Protein AF-A0A964U3P1-F1 (afdb_monomer_lite)

Structure (mmCIF, N/CA/C/O backbone):
data_AF-A0A964U3P1-F1
#
_entry.id   AF-A0A964U3P1-F1
#
loop_
_atom_site.group_PDB
_atom_site.id
_atom_site.type_symbol
_atom_site.label_atom_id
_atom_site.label_alt_id
_atom_site.label_comp_id
_atom_site.label_asym_id
_atom_site.label_entity_id
_atom_site.label_seq_id
_atom_site.pdbx_PDB_ins_code
_atom_site.Cartn_x
_atom_site.Cartn_y
_atom_site.Cartn_z
_atom_site.occupancy
_atom_site.B_iso_or_equiv
_atom_site.auth_seq_id
_atom_site.auth_comp_id
_atom_site.auth_asym_id
_atom_site.auth_atom_id
_atom_site.pdbx_PDB_model_num
ATOM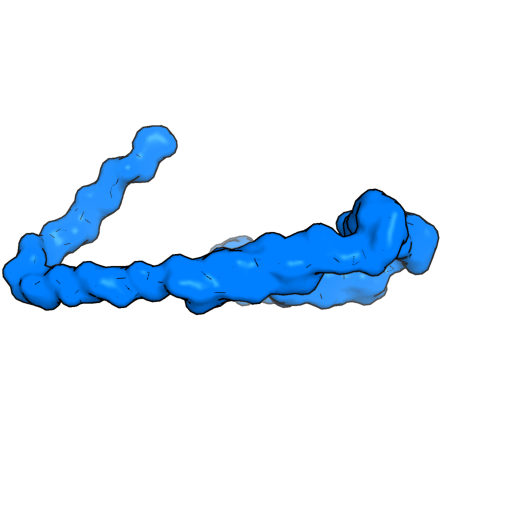 1 N N . MET A 1 1 ? 12.147 14.428 18.823 1.00 49.62 1 MET A N 1
ATOM 2 C CA . MET A 1 1 ? 11.252 14.548 17.651 1.00 49.62 1 MET A CA 1
ATOM 3 C C . MET A 1 1 ? 10.931 13.142 17.181 1.00 49.62 1 MET A C 1
ATOM 5 O O . MET A 1 1 ? 11.867 12.405 16.892 1.00 49.62 1 MET A O 1
ATOM 9 N N . ASP A 1 2 ? 9.660 12.740 17.223 1.00 64.06 2 ASP A N 1
ATOM 10 C CA . ASP A 1 2 ? 9.224 11.384 16.864 1.00 64.06 2 ASP A CA 1
ATOM 11 C C . ASP A 1 2 ? 9.546 11.080 15.389 1.00 64.06 2 ASP A C 1
ATOM 13 O O . ASP A 1 2 ? 9.239 11.863 14.488 1.00 64.06 2 ASP A O 1
ATOM 17 N N . ARG A 1 3 ? 10.205 9.945 15.145 1.00 59.50 3 ARG A N 1
ATOM 18 C CA . ARG A 1 3 ? 10.703 9.522 13.828 1.00 59.50 3 ARG A CA 1
ATOM 19 C C . ARG A 1 3 ? 9.556 9.208 12.852 1.00 59.50 3 ARG A C 1
ATOM 21 O O . ARG A 1 3 ? 9.787 9.208 11.645 1.00 59.50 3 ARG A O 1
ATOM 28 N N . ASN A 1 4 ? 8.337 9.017 13.368 1.00 61.38 4 ASN A N 1
ATOM 29 C CA . ASN A 1 4 ? 7.127 8.693 12.607 1.00 61.38 4 ASN A CA 1
ATOM 30 C C . ASN A 1 4 ? 6.476 9.881 11.877 1.00 61.38 4 ASN A C 1
ATOM 32 O O . ASN A 1 4 ? 5.639 9.670 11.009 1.00 61.38 4 ASN A O 1
ATOM 36 N N . LEU A 1 5 ? 6.868 11.128 12.163 1.00 76.19 5 LEU A N 1
ATOM 37 C CA . LEU A 1 5 ? 6.249 12.305 11.528 1.00 76.19 5 LEU A CA 1
ATOM 38 C C . LEU A 1 5 ? 6.884 12.706 10.188 1.00 76.19 5 LEU A C 1
ATOM 40 O O . LEU A 1 5 ? 6.352 13.563 9.490 1.00 76.19 5 LEU A O 1
ATOM 44 N N . LYS A 1 6 ? 8.030 12.122 9.813 1.00 86.81 6 LYS A N 1
ATOM 45 C CA . LYS A 1 6 ? 8.758 12.530 8.597 1.00 86.81 6 LYS A CA 1
ATOM 46 C C . LYS A 1 6 ? 8.088 12.052 7.303 1.00 86.81 6 LYS A C 1
ATOM 48 O O . LYS A 1 6 ? 8.161 12.748 6.296 1.00 86.81 6 LYS A O 1
ATOM 53 N N . TYR A 1 7 ? 7.475 10.870 7.336 1.00 91.75 7 TYR A N 1
ATOM 54 C CA . TYR A 1 7 ? 6.762 10.261 6.211 1.00 91.75 7 TYR A CA 1
ATOM 55 C C . TYR A 1 7 ? 5.410 9.739 6.722 1.00 91.75 7 TYR A C 1
ATOM 57 O O . TYR A 1 7 ? 5.290 8.543 6.993 1.00 91.75 7 TYR A O 1
ATOM 65 N N . PRO A 1 8 ? 4.430 10.631 6.956 1.00 90.38 8 PRO A N 1
ATOM 66 C CA . PRO A 1 8 ? 3.169 10.274 7.608 1.00 90.38 8 PRO A CA 1
ATOM 67 C C . PRO A 1 8 ? 2.311 9.299 6.788 1.00 90.38 8 PRO A C 1
ATOM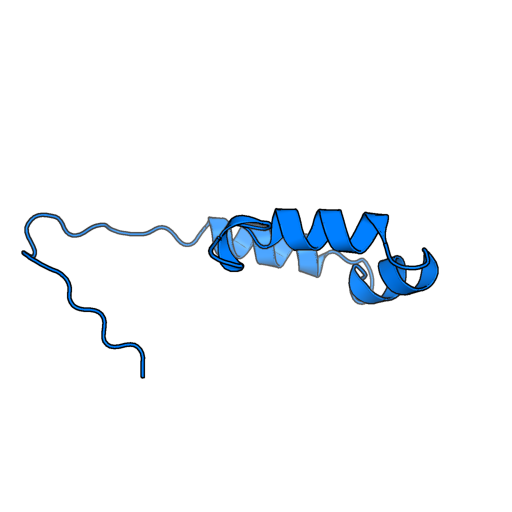 69 O O . PRO A 1 8 ? 1.496 8.580 7.362 1.00 90.38 8 PRO A O 1
ATOM 72 N N . ALA A 1 9 ? 2.501 9.231 5.468 1.00 92.62 9 ALA A N 1
ATOM 73 C CA . ALA A 1 9 ? 1.870 8.250 4.598 1.00 92.62 9 ALA A CA 1
ATOM 74 C C . ALA A 1 9 ? 2.895 7.423 3.802 1.00 92.62 9 ALA A C 1
ATOM 76 O O . ALA A 1 9 ? 4.014 7.850 3.507 1.00 92.62 9 ALA A O 1
ATOM 77 N N . LEU A 1 10 ? 2.470 6.235 3.355 1.00 92.25 10 LEU A N 1
ATOM 78 C CA . LEU A 1 10 ? 3.266 5.388 2.456 1.00 92.25 10 LEU A CA 1
ATOM 79 C C . LEU A 1 10 ? 3.615 6.098 1.138 1.00 92.25 10 LEU A C 1
ATOM 81 O O . LEU A 1 10 ? 4.665 5.829 0.557 1.00 92.25 10 LEU A O 1
ATOM 85 N N . SER A 1 11 ? 2.767 7.020 0.671 1.00 94.38 11 SER A N 1
ATOM 86 C CA . SER A 1 11 ? 3.042 7.855 -0.504 1.00 94.38 11 SER A CA 1
ATOM 87 C C . SER A 1 11 ? 4.265 8.748 -0.312 1.00 94.38 11 SER A C 1
ATOM 89 O O . SER A 1 11 ? 5.046 8.911 -1.248 1.00 94.38 11 SER A O 1
ATOM 91 N N . ASP A 1 12 ? 4.470 9.273 0.896 1.00 94.94 12 ASP A N 1
ATOM 92 C CA . ASP A 1 12 ? 5.604 10.145 1.209 1.00 94.94 12 ASP A CA 1
ATOM 93 C C . ASP A 1 12 ? 6.899 9.337 1.218 1.00 94.94 12 ASP A C 1
ATOM 95 O O . ASP A 1 12 ? 7.906 9.743 0.634 1.00 94.94 12 ASP A O 1
ATOM 99 N N . LEU A 1 13 ? 6.852 8.138 1.807 1.00 93.88 13 LEU A N 1
ATOM 100 C CA . LEU A 1 13 ? 7.970 7.200 1.782 1.00 93.88 13 LEU A CA 1
ATOM 101 C C . LEU A 1 13 ? 8.305 6.774 0.346 1.00 93.88 13 LEU A C 1
ATOM 103 O O . LEU A 1 13 ? 9.477 6.730 -0.031 1.00 93.88 13 LEU A O 1
ATOM 107 N N . LYS A 1 14 ? 7.280 6.508 -0.472 1.00 94.94 14 LYS A N 1
ATOM 108 C CA . LYS A 1 14 ? 7.422 6.166 -1.890 1.00 94.94 14 LYS A CA 1
ATOM 109 C C . LYS A 1 14 ? 8.102 7.298 -2.672 1.00 94.94 14 LYS A C 1
ATOM 111 O O . LYS A 1 14 ? 9.061 7.041 -3.399 1.00 94.94 14 LYS A O 1
ATOM 116 N N . ALA A 1 15 ? 7.655 8.542 -2.491 1.00 96.00 15 ALA A N 1
ATOM 117 C CA . ALA A 1 15 ? 8.250 9.716 -3.129 1.00 96.00 15 ALA A CA 1
ATOM 118 C C . ALA A 1 15 ? 9.708 9.934 -2.691 1.00 96.00 15 ALA A C 1
ATOM 120 O O . ALA A 1 15 ? 10.586 10.159 -3.527 1.00 96.00 15 ALA A O 1
ATOM 121 N N . ALA A 1 16 ? 9.987 9.792 -1.392 1.00 95.56 16 ALA A N 1
ATOM 122 C CA . ALA A 1 16 ? 11.337 9.903 -0.852 1.00 95.56 16 ALA A CA 1
ATOM 123 C C . ALA A 1 16 ? 12.275 8.803 -1.376 1.00 95.56 16 ALA A C 1
ATOM 125 O O . ALA A 1 16 ? 13.448 9.069 -1.631 1.00 95.56 16 ALA A O 1
ATOM 126 N N . CYS A 1 17 ? 11.772 7.579 -1.555 1.00 96.06 17 CYS A N 1
ATOM 127 C CA . CYS A 1 17 ? 12.523 6.472 -2.142 1.00 96.06 17 CYS A CA 1
ATOM 128 C C . CYS A 1 17 ? 12.886 6.761 -3.606 1.00 96.06 17 CYS A C 1
ATOM 130 O O . CYS A 1 17 ? 14.064 6.695 -3.961 1.00 96.06 17 CYS A O 1
ATOM 132 N N . LYS A 1 18 ? 11.908 7.185 -4.422 1.00 97.19 18 LYS A N 1
ATOM 133 C CA . LYS A 1 18 ? 12.111 7.538 -5.839 1.00 97.19 18 LYS A CA 1
ATOM 134 C C . LYS A 1 18 ? 13.210 8.581 -6.042 1.00 97.19 18 LYS A C 1
ATOM 136 O O . LYS A 1 18 ? 13.975 8.486 -6.992 1.00 97.19 18 LYS A O 1
ATOM 141 N N . ALA A 1 19 ? 13.299 9.563 -5.146 1.00 97.06 19 ALA A N 1
ATOM 142 C CA . ALA A 1 19 ? 14.305 10.621 -5.212 1.00 97.06 19 ALA A CA 1
ATOM 143 C C . ALA A 1 19 ? 15.723 10.176 -4.794 1.00 97.06 19 ALA A C 1
ATOM 145 O O . ALA A 1 19 ? 16.670 10.942 -4.960 1.00 97.06 19 ALA A O 1
ATOM 146 N N . ARG A 1 20 ? 15.879 8.986 -4.198 1.00 97.38 20 ARG A N 1
ATOM 147 C CA . ARG A 1 20 ? 17.125 8.543 -3.549 1.00 97.38 20 ARG A CA 1
ATOM 148 C C . ARG A 1 20 ? 17.793 7.349 -4.215 1.00 97.38 20 ARG A C 1
ATOM 150 O O . ARG A 1 20 ? 19.016 7.253 -4.165 1.00 97.38 20 ARG A O 1
ATOM 157 N N . VAL A 1 21 ? 17.019 6.414 -4.759 1.00 97.25 21 VAL A N 1
ATOM 158 C CA . VAL A 1 21 ? 17.572 5.180 -5.334 1.00 97.25 21 VAL A CA 1
ATOM 159 C C . VAL A 1 21 ? 17.984 5.381 -6.797 1.00 97.25 21 VAL A C 1
ATOM 161 O O . VAL A 1 21 ? 17.402 6.222 -7.484 1.00 97.25 21 VAL A O 1
ATOM 164 N N . PRO A 1 22 ? 18.956 4.605 -7.315 1.00 98.31 22 PRO A N 1
ATOM 165 C CA . PRO A 1 22 ? 19.231 4.568 -8.746 1.00 98.31 22 PRO A CA 1
ATOM 166 C C . PRO A 1 22 ? 17.977 4.208 -9.547 1.00 98.31 22 PRO A C 1
ATOM 168 O O . PRO A 1 22 ? 17.171 3.384 -9.113 1.00 98.31 22 PRO A O 1
ATOM 171 N N . TRP A 1 23 ? 17.844 4.770 -10.749 1.00 96.81 23 TRP A N 1
ATOM 172 C CA . TRP A 1 23 ? 16.634 4.618 -11.562 1.00 96.81 23 TRP A CA 1
ATOM 173 C C . TRP A 1 23 ? 16.241 3.155 -11.818 1.00 9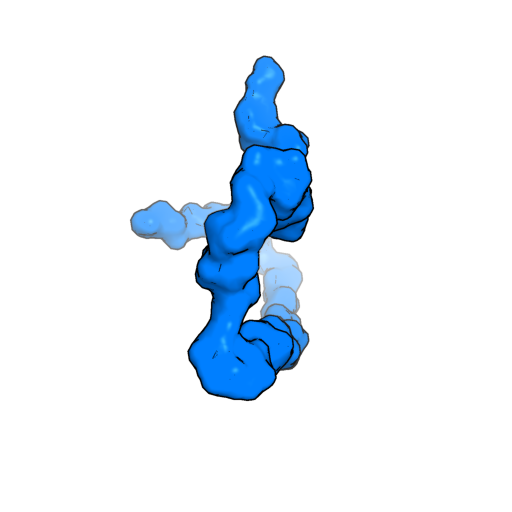6.81 23 TRP A C 1
ATOM 175 O O . TRP A 1 23 ? 15.082 2.798 -11.658 1.00 96.81 23 TRP A O 1
ATOM 185 N N . PHE A 1 24 ? 17.198 2.274 -12.124 1.00 97.31 24 PHE A N 1
ATOM 186 C CA . PHE A 1 24 ? 16.886 0.858 -12.364 1.00 97.31 24 PHE A CA 1
ATOM 187 C C . PHE A 1 24 ? 16.328 0.144 -11.116 1.00 97.31 24 PHE A C 1
ATOM 189 O O . PHE A 1 24 ? 15.499 -0.754 -11.238 1.00 97.31 24 PHE A O 1
ATOM 196 N N . VAL A 1 25 ? 16.762 0.547 -9.914 1.00 97.88 25 VAL A N 1
ATOM 197 C CA . VAL A 1 25 ? 16.243 0.015 -8.643 1.00 97.88 25 VAL A CA 1
ATOM 198 C C . VAL A 1 25 ? 14.815 0.495 -8.432 1.00 97.88 25 VAL A C 1
ATOM 200 O O . VAL A 1 25 ? 13.966 -0.280 -7.996 1.00 97.88 25 VAL A O 1
ATOM 203 N N . TRP A 1 26 ? 14.547 1.763 -8.759 1.00 97.44 26 TRP A N 1
ATOM 204 C CA . TRP A 1 26 ? 13.197 2.312 -8.724 1.00 97.44 26 TRP A CA 1
ATOM 205 C C . TRP A 1 26 ? 12.259 1.553 -9.663 1.00 97.44 26 TRP A C 1
ATOM 207 O O . TRP A 1 26 ? 11.195 1.125 -9.228 1.00 97.44 26 TRP A O 1
ATOM 217 N N . GLU A 1 27 ? 12.673 1.336 -10.911 1.00 95.06 27 GLU A N 1
ATOM 218 C CA . GLU A 1 27 ? 11.876 0.601 -11.896 1.00 95.06 27 GLU A CA 1
ATOM 219 C C . GLU A 1 27 ? 11.593 -0.830 -11.430 1.00 95.06 27 GLU A C 1
ATOM 221 O O . GLU A 1 27 ? 10.448 -1.266 -11.467 1.00 95.06 27 GLU A O 1
ATOM 226 N N . TYR A 1 28 ? 12.590 -1.541 -10.891 1.00 94.75 28 TYR A N 1
ATOM 227 C CA . TYR A 1 28 ? 12.365 -2.868 -10.312 1.00 94.75 28 TYR A CA 1
ATOM 228 C C . TYR A 1 28 ? 11.332 -2.838 -9.174 1.00 94.75 28 TYR A C 1
ATOM 230 O O . TYR A 1 28 ? 10.405 -3.646 -9.164 1.00 94.75 28 TYR A O 1
ATOM 238 N N . LEU A 1 29 ? 11.465 -1.890 -8.240 1.00 94.56 29 LEU A N 1
ATOM 239 C CA . LEU A 1 29 ? 10.597 -1.773 -7.066 1.00 94.56 29 LEU A CA 1
ATOM 240 C C . LEU A 1 29 ? 9.159 -1.366 -7.414 1.00 94.56 29 LEU A C 1
ATOM 242 O O . LEU A 1 29 ? 8.221 -1.861 -6.792 1.00 94.56 29 LEU A O 1
ATOM 246 N N . ASP A 1 30 ? 8.983 -0.426 -8.345 1.00 93.94 30 ASP A N 1
ATOM 247 C CA . ASP A 1 30 ? 7.671 0.131 -8.680 1.00 93.94 30 ASP A CA 1
ATOM 248 C C . ASP A 1 30 ? 6.947 -0.659 -9.776 1.00 93.94 30 ASP A C 1
ATOM 250 O O . ASP A 1 30 ? 5.740 -0.484 -9.924 1.00 93.94 30 ASP A O 1
ATOM 254 N N . SER A 1 31 ? 7.633 -1.516 -10.541 1.00 92.38 31 SER A N 1
ATOM 255 C CA . SER A 1 31 ? 7.049 -2.311 -11.635 1.00 92.38 31 SER A CA 1
ATOM 256 C C . SER A 1 31 ? 5.971 -3.305 -11.182 1.00 92.38 31 SER A C 1
ATOM 258 O O . SER A 1 31 ? 5.762 -3.576 -9.998 1.00 92.38 31 SER A O 1
ATOM 260 N N . ALA A 1 32 ? 5.236 -3.851 -12.148 1.00 91.81 32 ALA A N 1
ATOM 261 C CA . ALA A 1 32 ? 4.412 -5.034 -11.930 1.00 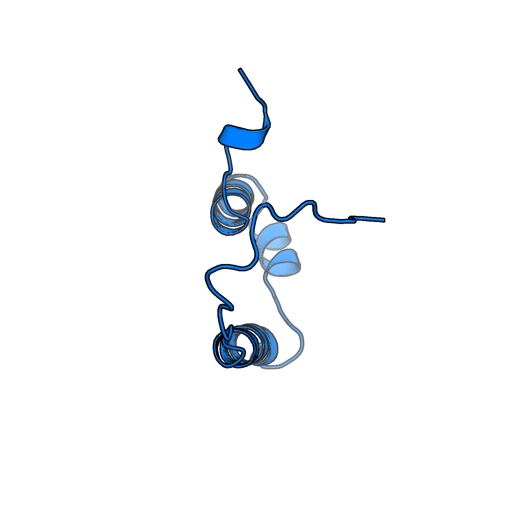91.81 32 ALA A CA 1
ATOM 262 C C . ALA A 1 32 ? 4.507 -6.006 -13.102 1.00 91.81 32 ALA A C 1
ATOM 264 O O . ALA A 1 32 ? 4.912 -5.657 -14.202 1.00 91.81 32 ALA A O 1
ATOM 265 N N . THR A 1 33 ? 4.105 -7.252 -12.879 1.00 91.56 33 THR A N 1
ATOM 266 C CA . THR A 1 33 ? 4.187 -8.289 -13.909 1.00 91.56 33 THR A CA 1
ATOM 267 C C . THR A 1 33 ? 3.270 -7.992 -15.103 1.00 91.56 33 THR A C 1
ATOM 269 O O . THR A 1 33 ? 2.118 -7.579 -14.941 1.00 91.56 33 THR A O 1
ATOM 272 N N . GLY A 1 34 ? 3.757 -8.276 -16.314 1.00 91.31 34 GLY A N 1
ATOM 273 C CA . GLY A 1 34 ? 2.972 -8.203 -17.547 1.00 91.31 34 GLY A CA 1
ATOM 274 C C . GLY A 1 34 ? 2.621 -6.767 -17.941 1.00 91.31 34 GLY A C 1
ATOM 275 O O . GLY A 1 34 ? 3.480 -5.898 -17.964 1.00 91.31 34 GLY A O 1
ATOM 276 N N . SER A 1 35 ? 1.347 -6.502 -18.242 1.00 94.31 35 SER A N 1
ATOM 277 C CA . SER A 1 35 ? 0.855 -5.167 -18.639 1.00 94.31 35 SER A CA 1
ATOM 278 C C . SER A 1 35 ? 0.783 -4.149 -17.492 1.00 94.31 35 SER A C 1
ATOM 280 O O . SER A 1 35 ? 0.111 -3.128 -17.617 1.00 94.31 35 SER A O 1
ATOM 282 N N . GLU A 1 36 ? 1.364 -4.476 -16.336 1.00 94.44 36 GLU A N 1
ATOM 283 C CA . GLU A 1 36 ? 1.350 -3.710 -15.084 1.00 94.44 36 GLU A CA 1
ATOM 284 C C . GLU A 1 36 ? -0.032 -3.330 -14.528 1.00 94.44 36 GLU A C 1
ATOM 286 O O . GLU A 1 36 ? -0.163 -2.625 -13.525 1.00 94.44 36 GLU A O 1
ATOM 291 N N . SER A 1 37 ? -1.089 -3.844 -15.147 1.00 95.19 37 SER A N 1
ATOM 292 C CA . SER A 1 37 ? -2.472 -3.460 -14.888 1.00 95.19 37 SER A CA 1
ATOM 293 C C . SER A 1 37 ? -2.990 -3.892 -13.512 1.00 95.19 37 SER A C 1
ATOM 295 O O . SER A 1 37 ? -4.020 -3.396 -13.056 1.00 95.19 37 SER A O 1
ATOM 297 N N . VAL A 1 38 ? -2.276 -4.780 -12.818 1.00 95.19 38 VAL A N 1
ATOM 298 C CA . VAL A 1 38 ? -2.629 -5.250 -11.471 1.00 95.19 38 VAL A CA 1
ATOM 299 C C . VAL A 1 38 ? -2.484 -4.141 -10.424 1.00 95.19 38 VAL A C 1
ATOM 301 O O . VAL A 1 38 ? -3.384 -3.986 -9.602 1.00 95.19 38 VAL A O 1
ATOM 304 N N . LYS A 1 39 ? -1.429 -3.313 -10.476 1.00 94.94 39 LYS A N 1
ATOM 305 C CA . LYS A 1 39 ? -1.227 -2.193 -9.530 1.00 94.94 39 LYS A CA 1
ATOM 306 C C . LYS A 1 39 ? -2.447 -1.256 -9.457 1.00 94.94 39 LYS A C 1
ATOM 308 O O . LYS A 1 39 ? -3.012 -1.110 -8.369 1.00 94.94 39 LYS A O 1
ATOM 313 N N . PRO A 1 40 ? -2.909 -0.648 -10.573 1.00 95.50 40 PRO A N 1
ATOM 314 C CA . PRO A 1 40 ? -4.066 0.241 -10.534 1.00 95.50 40 PRO A CA 1
ATOM 315 C C . PRO A 1 40 ? -5.373 -0.501 -10.228 1.00 95.50 40 PRO A C 1
ATOM 317 O O . PRO A 1 40 ? -6.223 0.050 -9.532 1.00 95.50 40 PRO A O 1
ATOM 320 N N . ARG A 1 41 ? -5.539 -1.756 -10.676 1.00 96.56 41 ARG A N 1
ATOM 321 C CA . ARG A 1 41 ? -6.739 -2.554 -10.363 1.00 96.56 41 ARG A CA 1
ATOM 322 C C . ARG A 1 41 ? -6.861 -2.866 -8.877 1.00 96.56 41 ARG A C 1
ATOM 324 O O . ARG A 1 41 ? -7.947 -2.703 -8.333 1.00 96.56 41 ARG A O 1
ATOM 331 N N . ASN A 1 42 ? -5.770 -3.247 -8.217 1.00 96.25 42 ASN A N 1
ATOM 332 C CA . ASN A 1 42 ? -5.764 -3.516 -6.780 1.00 96.25 42 ASN A CA 1
ATOM 333 C C . ASN A 1 42 ? -6.116 -2.258 -5.987 1.00 96.25 42 ASN A C 1
ATOM 335 O O . ASN A 1 42 ? -6.947 -2.313 -5.082 1.00 96.25 42 ASN A O 1
ATOM 339 N N . ARG A 1 43 ? -5.543 -1.104 -6.365 1.00 96.00 43 ARG A N 1
ATOM 340 C CA . ARG A 1 43 ? -5.888 0.167 -5.722 1.00 96.00 43 ARG A CA 1
ATOM 341 C C . ARG A 1 43 ? -7.364 0.504 -5.917 1.00 96.00 43 ARG A C 1
ATOM 343 O O . ARG A 1 43 ? -8.047 0.778 -4.939 1.00 96.00 43 ARG A O 1
ATOM 350 N N . ALA A 1 44 ? -7.861 0.428 -7.150 1.00 97.88 44 ALA A N 1
ATOM 351 C CA . ALA A 1 44 ? -9.263 0.701 -7.455 1.00 97.88 44 ALA A CA 1
ATOM 352 C C . ALA A 1 44 ? -10.226 -0.264 -6.745 1.00 97.88 44 ALA A C 1
ATOM 354 O O . ALA A 1 44 ? -11.313 0.144 -6.352 1.00 97.88 44 ALA A O 1
ATOM 355 N N . ALA A 1 45 ? -9.849 -1.534 -6.574 1.00 98.25 45 ALA A N 1
ATOM 356 C CA . ALA A 1 45 ? -10.645 -2.502 -5.829 1.00 98.25 45 ALA A CA 1
ATOM 357 C C . ALA A 1 45 ? -10.711 -2.156 -4.335 1.00 98.25 45 ALA A C 1
ATOM 359 O O . ALA A 1 45 ? -11.793 -2.212 -3.758 1.00 98.25 45 ALA A O 1
ATOM 360 N N . LEU A 1 46 ? -9.591 -1.743 -3.730 1.00 97.44 46 LEU A N 1
ATOM 361 C CA . LEU A 1 46 ? -9.556 -1.336 -2.324 1.00 97.44 46 LEU A CA 1
ATOM 362 C C . LEU A 1 46 ? -10.412 -0.088 -2.065 1.00 97.44 46 LEU A C 1
ATOM 364 O O . LEU A 1 46 ? -11.147 -0.057 -1.088 1.00 97.44 46 LEU A O 1
ATOM 368 N N . GLU A 1 47 ? -10.389 0.894 -2.971 1.00 97.12 47 GLU A N 1
ATOM 369 C CA . GLU A 1 47 ? -11.231 2.101 -2.876 1.00 97.12 47 GLU A CA 1
ATOM 370 C C . GLU A 1 47 ? -12.739 1.805 -2.907 1.00 97.12 47 GLU A C 1
ATOM 372 O O . GLU A 1 47 ? -13.545 2.601 -2.433 1.00 97.12 47 GLU A O 1
ATOM 377 N N . ARG A 1 48 ? -13.149 0.653 -3.452 1.00 98.06 48 ARG A N 1
ATOM 378 C CA . ARG A 1 48 ? -14.561 0.236 -3.453 1.00 98.06 48 ARG A CA 1
ATOM 379 C C . ARG A 1 48 ? -15.007 -0.347 -2.113 1.00 98.06 48 ARG A C 1
ATOM 381 O O . ARG A 1 48 ? -16.208 -0.505 -1.902 1.00 98.06 48 ARG A O 1
ATOM 388 N N . VAL A 1 49 ? -14.078 -0.685 -1.219 1.00 97.44 49 VAL A N 1
ATOM 389 C CA . VAL A 1 49 ? -14.394 -1.189 0.119 1.00 97.44 49 VAL A CA 1
ATOM 390 C C . VAL A 1 49 ? -14.648 0.002 1.037 1.00 97.44 49 VAL A C 1
ATOM 392 O O . VAL A 1 49 ? -13.724 0.672 1.486 1.00 97.44 49 VAL A O 1
ATOM 395 N N . LEU A 1 50 ? -15.924 0.270 1.312 1.00 96.94 50 LEU A N 1
ATOM 396 C CA . LEU A 1 50 ? -16.345 1.389 2.150 1.00 96.94 50 LEU A CA 1
ATOM 397 C C . LEU A 1 50 ? -16.636 0.939 3.582 1.00 96.94 50 LEU A C 1
ATOM 399 O O . LEU A 1 50 ? -17.187 -0.138 3.821 1.00 96.94 50 LEU A O 1
ATOM 403 N N . PHE A 1 51 ? -16.324 1.805 4.543 1.00 94.62 51 PHE A N 1
ATOM 404 C CA . PHE A 1 51 ? -16.731 1.602 5.927 1.00 94.62 51 PHE A CA 1
ATOM 405 C C . PHE A 1 51 ? -18.221 1.897 6.116 1.00 94.62 51 PHE A C 1
ATOM 407 O O . PHE A 1 51 ? -18.799 2.762 5.460 1.00 94.62 51 PHE A O 1
ATOM 414 N N . ARG A 1 52 ? -18.829 1.216 7.092 1.00 94.25 52 ARG A N 1
ATOM 415 C CA . ARG A 1 52 ? -20.141 1.561 7.655 1.00 94.25 52 ARG A CA 1
ATOM 416 C C . ARG A 1 52 ? -19.934 1.988 9.108 1.00 94.25 52 ARG A C 1
ATOM 418 O O . ARG A 1 52 ? -19.990 1.130 9.989 1.00 94.25 52 ARG A O 1
ATOM 425 N N . PRO A 1 53 ? -19.617 3.270 9.369 1.00 89.69 53 PRO A N 1
ATOM 426 C CA . PRO A 1 53 ? -19.294 3.719 10.715 1.00 89.69 53 PRO A CA 1
ATOM 427 C C . PRO A 1 53 ? -20.467 3.480 11.669 1.00 89.69 53 PRO A C 1
ATOM 429 O O . PRO A 1 53 ? -21.603 3.847 11.374 1.00 89.69 53 PRO A O 1
ATOM 432 N N . ALA A 1 54 ? -20.182 2.876 12.821 1.00 89.75 54 ALA A N 1
ATOM 433 C CA . ALA A 1 54 ? -21.145 2.705 13.900 1.00 89.75 54 ALA A CA 1
ATOM 434 C C . ALA A 1 54 ? -20.880 3.770 14.966 1.00 89.75 54 ALA A C 1
ATOM 436 O O . ALA A 1 54 ? -19.924 3.672 15.735 1.00 89.75 54 ALA A O 1
ATOM 437 N N . ILE A 1 55 ? -21.713 4.808 14.981 1.00 91.12 55 ILE A N 1
ATOM 438 C CA . ILE A 1 55 ? -21.618 5.886 15.968 1.00 91.12 55 ILE A CA 1
ATOM 439 C C . ILE A 1 55 ? -22.168 5.435 17.328 1.00 91.12 55 ILE A C 1
ATOM 441 O O . ILE A 1 55 ? -22.914 4.462 17.412 1.00 91.12 55 ILE A O 1
ATOM 445 N N . LEU A 1 56 ? -21.807 6.158 18.393 1.00 92.19 56 LEU A N 1
ATOM 446 C CA . LEU A 1 56 ? -22.301 5.938 19.765 1.00 92.19 56 LEU A CA 1
ATOM 447 C C . LEU A 1 56 ? -21.899 4.594 20.407 1.00 92.19 56 LEU A C 1
ATOM 449 O O . LEU A 1 56 ? -22.567 4.106 21.310 1.00 92.19 56 LEU A O 1
ATOM 453 N N . ARG A 1 57 ? -20.775 4.004 19.985 1.00 89.19 57 ARG A N 1
ATOM 454 C CA . ARG A 1 57 ? -20.238 2.748 20.550 1.00 89.19 57 ARG A CA 1
ATOM 455 C C . ARG A 1 57 ? -19.455 2.929 21.859 1.00 89.19 57 ARG A C 1
ATOM 457 O O . ARG A 1 57 ? -19.003 1.942 22.427 1.00 89.19 57 ARG A O 1
ATOM 464 N N . GLY A 1 58 ? -19.306 4.167 22.335 1.00 91.19 58 GLY A N 1
ATOM 465 C CA . GLY A 1 58 ? -18.404 4.499 23.437 1.00 91.19 58 GLY A CA 1
ATOM 466 C C . GLY A 1 58 ? -16.926 4.447 23.018 1.00 91.19 58 GLY A C 1
ATOM 467 O O . GLY A 1 58 ? -16.630 4.393 21.820 1.00 91.19 58 GLY A O 1
ATOM 468 N N . PRO A 1 59 ? -15.993 4.510 23.983 1.00 91.75 59 PRO A N 1
ATOM 469 C CA . PRO A 1 59 ? -14.562 4.398 23.715 1.00 91.75 59 PRO A CA 1
ATOM 470 C C . PRO A 1 5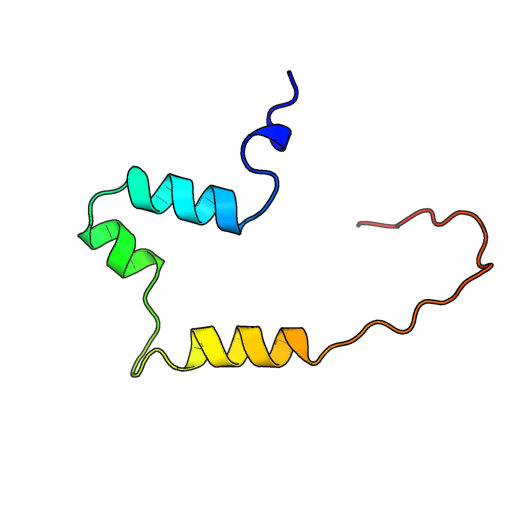9 ? -14.215 3.083 23.006 1.00 91.75 59 PRO A C 1
ATOM 472 O O . PRO A 1 59 ? -14.691 2.017 23.391 1.00 91.75 59 PRO A O 1
ATOM 475 N N . VAL A 1 60 ? -13.368 3.161 21.979 1.00 90.00 60 VAL A N 1
ATOM 476 C CA . VAL A 1 60 ? -12.859 1.992 21.251 1.00 90.00 60 VAL A CA 1
ATOM 477 C C . VAL A 1 60 ? -11.441 1.707 21.731 1.00 90.00 60 VAL A C 1
ATOM 479 O O . VAL A 1 60 ? -10.541 2.507 21.484 1.00 90.00 60 VAL A O 1
ATOM 482 N N . THR A 1 61 ? -11.242 0.561 22.379 1.00 94.06 61 THR A N 1
ATOM 483 C CA . THR A 1 61 ? -9.910 0.028 22.695 1.00 94.06 61 THR A CA 1
ATOM 484 C C . THR A 1 61 ? -9.579 -1.051 21.664 1.00 94.06 61 THR A C 1
ATOM 486 O O . THR A 1 61 ? -10.213 -2.105 21.689 1.00 94.06 61 THR A O 1
ATOM 489 N N . PRO A 1 62 ? -8.668 -0.801 20.708 1.00 90.69 62 PRO A N 1
ATOM 490 C CA . PRO A 1 62 ? -8.342 -1.786 19.685 1.00 90.69 62 PRO A CA 1
ATOM 491 C C . PRO A 1 62 ? -7.461 -2.901 20.259 1.00 90.69 62 PRO A C 1
ATOM 493 O O . PRO A 1 62 ? -6.471 -2.632 20.936 1.00 90.69 62 PRO A O 1
ATOM 496 N N . GLU A 1 63 ? -7.791 -4.148 19.933 1.00 90.81 63 GLU A N 1
ATOM 497 C CA . GLU A 1 63 ? -6.926 -5.305 20.170 1.00 90.81 63 GLU A CA 1
ATOM 498 C C . GLU A 1 63 ? -6.130 -5.579 18.894 1.00 90.81 63 GLU A C 1
ATOM 500 O O . GLU A 1 63 ? -6.657 -6.057 17.890 1.00 90.81 63 GLU A O 1
ATOM 505 N N . LEU A 1 64 ? -4.859 -5.190 18.922 1.00 88.44 64 LEU A N 1
ATOM 506 C CA . LEU A 1 64 ? -3.907 -5.364 17.832 1.00 88.44 64 LEU A CA 1
ATOM 507 C C . LEU A 1 64 ? -2.930 -6.453 18.289 1.00 88.44 64 LEU A C 1
ATOM 509 O O . LEU A 1 64 ? -1.934 -6.136 18.936 1.00 88.44 64 LEU A O 1
ATOM 513 N N . GLY A 1 65 ? -3.304 -7.721 18.092 1.00 70.94 65 GLY A N 1
ATOM 514 C CA . GLY A 1 65 ? -2.459 -8.873 18.437 1.00 70.94 65 GLY A CA 1
ATOM 515 C C . GLY A 1 65 ? -1.122 -8.896 17.705 1.00 70.94 65 GLY A C 1
ATOM 516 O O . GLY A 1 65 ? -0.987 -8.193 16.676 1.00 70.94 65 GLY A O 1
#

Secondary structure (DSSP, 8-state):
--GGGSS-SHHHHHHHHHTTS-HHHHHHHH--STTSTHHHHHHHHHHT------TT---------

pLDDT: mean 91.42, std 9.62, range [49.62, 98.31]

Radius of gyration: 17.79 Å; chains: 1; bounding box: 42×23×42 Å

Sequence (65 aa):
MDRNLKYPALSDLKAACKARVPWFVWEYLDSATGSESVKPRNRAALERVLFRPAILRGPVTPELG

Foldseek 3Di:
DDPCPCQVDPVSVLVVCCVPDDPVVNCVVQADPDPSVVVVVVVVVVVV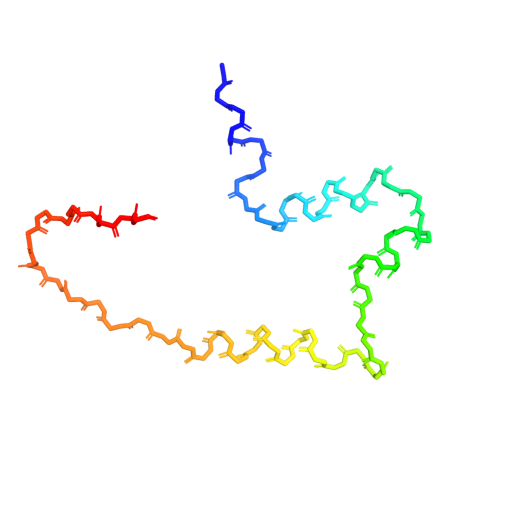DDDDDDPPPPDDDDDDD